Protein AF-A0A7U9R7J6-F1 (afdb_monomer_lite)

Foldseek 3Di:
DDVVCQQQALVNLVVLVVCPPPPLNVDPVSSVRGSPDHDQDADCPPQDDPDDVSNVVSRVVRVLVSCVVVVVVVVVPPDDPVVVVVNVVVVVPDDD

pLDDT: mean 83.02, std 16.12, range [28.3, 96.75]

Radius of gyration: 17.64 Å; chains: 1; bounding box: 46×27×46 Å

Structure (mmCIF, N/CA/C/O backbone):
data_AF-A0A7U9R7J6-F1
#
_entry.id   AF-A0A7U9R7J6-F1
#
loop_
_atom_site.group_PDB
_atom_site.id
_atom_site.type_symbol
_atom_site.label_atom_id
_atom_site.label_alt_id
_atom_site.label_comp_id
_atom_site.label_asym_id
_atom_site.label_entity_id
_atom_site.label_seq_id
_atom_site.pdbx_PDB_ins_code
_atom_site.Cartn_x
_atom_site.Cartn_y
_atom_site.Cartn_z
_atom_site.occupancy
_atom_site.B_iso_or_equiv
_atom_site.auth_seq_id
_atom_site.auth_comp_id
_atom_site.auth_asym_id
_atom_site.auth_atom_id
_atom_site.pdbx_PDB_model_num
ATOM 1 N N . MET A 1 1 ? 3.525 -5.195 6.039 1.00 61.00 1 MET A N 1
ATOM 2 C CA . MET A 1 1 ? 2.090 -4.888 5.904 1.00 61.00 1 MET A CA 1
ATOM 3 C C . MET A 1 1 ? 1.862 -3.556 6.596 1.00 61.00 1 MET A C 1
ATOM 5 O O . MET A 1 1 ? 2.259 -3.437 7.748 1.00 61.00 1 MET A O 1
ATOM 9 N N . SER A 1 2 ? 1.369 -2.539 5.888 1.00 87.44 2 SER A N 1
ATOM 10 C CA . SER A 1 2 ? 1.030 -1.241 6.491 1.00 87.44 2 SER A CA 1
ATOM 11 C C . SER A 1 2 ? -0.459 -1.228 6.832 1.00 87.44 2 SER A C 1
ATOM 13 O O . SER A 1 2 ? -1.265 -1.559 5.967 1.00 87.44 2 SER A O 1
ATOM 15 N N . MET A 1 3 ? -0.844 -0.837 8.053 1.00 92.12 3 MET A N 1
ATOM 16 C CA . MET A 1 3 ? -2.268 -0.720 8.416 1.00 92.12 3 MET A CA 1
ATOM 17 C C . MET A 1 3 ? -2.998 0.307 7.546 1.00 92.12 3 MET A C 1
ATOM 19 O O . MET A 1 3 ? -4.161 0.117 7.218 1.00 92.12 3 MET A O 1
ATOM 23 N N . VAL A 1 4 ? -2.289 1.342 7.087 1.00 92.31 4 VAL A N 1
ATOM 24 C CA . VAL A 1 4 ? -2.825 2.336 6.147 1.00 92.31 4 VAL A CA 1
ATOM 25 C C . VAL A 1 4 ? -3.111 1.700 4.784 1.00 92.31 4 VAL A C 1
ATOM 27 O O . VAL A 1 4 ? -4.180 1.899 4.218 1.00 92.31 4 VAL A O 1
ATOM 30 N N . GLU A 1 5 ? -2.185 0.889 4.262 1.00 93.88 5 GLU A N 1
ATOM 31 C CA . GLU A 1 5 ? -2.415 0.139 3.019 1.00 93.88 5 GLU A CA 1
ATOM 32 C C . GLU A 1 5 ? -3.589 -0.830 3.177 1.00 93.88 5 GLU A C 1
ATOM 34 O O . GLU A 1 5 ? -4.437 -0.904 2.295 1.00 93.88 5 GLU A O 1
ATOM 39 N N . CYS A 1 6 ? -3.644 -1.554 4.296 1.00 94.62 6 CYS A N 1
ATOM 40 C CA . CYS A 1 6 ? -4.694 -2.529 4.564 1.00 94.62 6 CYS A CA 1
ATOM 41 C C . CYS A 1 6 ? -6.074 -1.875 4.694 1.00 94.62 6 CYS A C 1
ATOM 43 O O . CYS A 1 6 ? -7.052 -2.421 4.194 1.00 94.62 6 CYS A O 1
ATOM 45 N N . PHE A 1 7 ? -6.149 -0.686 5.297 1.00 96.25 7 PHE A N 1
ATOM 46 C CA . PHE A 1 7 ? -7.402 0.047 5.423 1.00 96.25 7 PHE A CA 1
ATOM 47 C C . PHE A 1 7 ? -7.920 0.508 4.063 1.00 96.25 7 PHE A C 1
ATOM 49 O O . PHE A 1 7 ? -9.065 0.247 3.728 1.00 96.25 7 PHE A O 1
ATOM 56 N N . PHE A 1 8 ? -7.084 1.154 3.248 1.00 95.88 8 PHE A N 1
ATOM 57 C CA . PHE A 1 8 ? -7.556 1.761 2.003 1.00 95.88 8 PHE A CA 1
ATOM 58 C C . PHE A 1 8 ? -7.586 0.795 0.811 1.00 95.88 8 PHE A C 1
ATOM 60 O O . PHE A 1 8 ? -8.426 0.937 -0.069 1.00 95.88 8 PHE A O 1
ATOM 67 N N . SER A 1 9 ? -6.675 -0.174 0.716 1.00 94.94 9 SER A N 1
ATOM 68 C CA . SER A 1 9 ? -6.518 -0.951 -0.516 1.00 94.94 9 SER A CA 1
ATOM 69 C C . SER A 1 9 ? -7.702 -1.878 -0.771 1.00 94.94 9 SER A C 1
ATOM 71 O O . SER A 1 9 ? -8.024 -2.741 0.043 1.00 94.94 9 SER A O 1
ATOM 73 N N . ASN A 1 10 ? -8.280 -1.778 -1.969 1.00 93.75 10 ASN A N 1
ATOM 74 C CA . ASN A 1 10 ? -9.333 -2.670 -2.456 1.00 93.75 10 ASN A CA 1
ATOM 75 C C . ASN A 1 10 ? -8.986 -4.166 -2.457 1.00 93.75 10 ASN A C 1
ATOM 77 O O . ASN A 1 10 ? -9.880 -5.002 -2.556 1.00 93.75 10 ASN A O 1
ATOM 81 N N . ARG A 1 11 ? -7.709 -4.515 -2.286 1.00 92.12 11 ARG A N 1
ATOM 82 C CA . ARG A 1 11 ? -7.251 -5.889 -2.050 1.00 92.12 11 ARG A CA 1
ATOM 83 C C . ARG A 1 11 ? -7.743 -6.461 -0.714 1.00 92.12 11 ARG A C 1
ATOM 85 O O . ARG A 1 11 ? -7.712 -7.673 -0.539 1.00 92.12 11 ARG A O 1
ATOM 92 N N . TYR A 1 12 ? -8.191 -5.606 0.205 1.00 94.50 12 TYR A N 1
ATOM 93 C CA . TYR A 1 12 ? -8.676 -5.956 1.541 1.00 94.50 12 TYR A CA 1
ATOM 94 C C . TYR A 1 12 ? -10.139 -5.526 1.756 1.00 94.50 12 TYR A C 1
ATOM 96 O O . TYR A 1 12 ? -10.534 -5.258 2.884 1.00 94.50 12 TYR A O 1
ATOM 104 N N . ARG A 1 13 ? -10.950 -5.441 0.691 1.00 93.50 13 ARG A N 1
ATOM 105 C CA . ARG A 1 13 ? -12.366 -5.017 0.756 1.00 93.50 13 ARG A CA 1
ATOM 106 C C . ARG A 1 13 ? -13.209 -5.775 1.779 1.00 93.50 13 ARG A C 1
ATOM 108 O O . ARG A 1 13 ? -14.055 -5.180 2.427 1.00 93.50 13 ARG A O 1
ATOM 115 N N . ASP A 1 14 ? -12.934 -7.058 1.960 1.00 92.19 14 ASP A N 1
ATOM 116 C CA . ASP A 1 14 ? -13.696 -7.915 2.870 1.00 92.19 14 ASP A CA 1
ATOM 117 C C . ASP A 1 14 ? -12.940 -8.142 4.187 1.00 92.19 14 ASP A C 1
ATOM 119 O O . ASP A 1 14 ? -13.012 -9.219 4.767 1.00 92.19 14 ASP A O 1
ATOM 123 N N . ARG A 1 15 ? -12.134 -7.151 4.599 1.00 94.25 15 ARG A N 1
ATOM 124 C CA . ARG A 1 15 ? -11.300 -7.183 5.812 1.00 94.25 15 ARG A CA 1
ATOM 125 C C . ARG A 1 15 ? -11.669 -6.105 6.832 1.00 94.25 15 ARG A C 1
ATOM 127 O O . ARG A 1 15 ? -10.819 -5.666 7.610 1.00 94.25 15 ARG A O 1
ATOM 134 N N . GLY A 1 16 ? -12.918 -5.646 6.805 1.00 91.75 16 GLY A N 1
ATOM 135 C CA . GLY A 1 16 ? -13.434 -4.653 7.749 1.00 91.75 16 GLY A CA 1
ATOM 136 C C . GLY A 1 16 ? -13.295 -5.091 9.209 1.00 91.75 16 GLY A C 1
ATOM 137 O O . GLY A 1 16 ? -13.010 -4.262 10.071 1.00 91.75 16 GLY A O 1
ATOM 138 N N . GLU A 1 17 ? -13.363 -6.401 9.467 1.00 94.94 17 GLU A N 1
ATOM 139 C CA . GLU A 1 17 ? -13.219 -6.994 10.798 1.00 94.94 17 GLU A CA 1
ATOM 140 C C . GLU A 1 17 ? -11.880 -6.653 11.469 1.00 94.94 17 GLU A C 1
ATOM 142 O O . GLU A 1 17 ? -11.791 -6.630 12.692 1.00 94.94 17 GLU A O 1
ATOM 147 N N . LEU A 1 18 ? -10.831 -6.341 10.692 1.00 95.00 18 LEU A N 1
ATOM 148 C CA . LEU A 1 18 ? -9.518 -5.958 11.228 1.00 95.00 18 LEU A CA 1
ATOM 149 C C . LEU A 1 18 ? -9.523 -4.595 11.931 1.00 95.00 18 LEU A C 1
ATOM 151 O O . LEU A 1 18 ? -8.572 -4.278 12.648 1.00 95.00 18 LEU A O 1
ATOM 155 N N . PHE A 1 19 ? -10.552 -3.782 11.695 1.00 95.38 19 PHE A N 1
ATOM 156 C CA . PHE A 1 19 ? -10.657 -2.425 12.220 1.00 95.38 19 PHE A CA 1
ATOM 157 C C . PHE A 1 19 ? -11.760 -2.282 13.272 1.00 95.38 19 PHE A C 1
ATOM 159 O O . PHE A 1 19 ? -11.838 -1.238 13.918 1.00 95.38 19 PHE A O 1
ATOM 166 N N . GLU A 1 20 ? -12.568 -3.321 13.498 1.00 94.62 20 GLU A N 1
ATOM 167 C CA . GLU A 1 20 ? -13.577 -3.332 14.557 1.00 94.62 20 GLU A CA 1
ATOM 168 C C . GLU A 1 20 ? -12.945 -3.058 15.931 1.00 94.62 20 GLU A C 1
ATOM 170 O O . GLU A 1 20 ? -11.928 -3.640 16.308 1.00 94.62 20 GLU A O 1
ATOM 175 N N . GLY A 1 21 ? -13.540 -2.130 16.686 1.00 94.44 21 GLY A N 1
ATOM 176 C CA . GLY A 1 21 ? -13.031 -1.707 17.995 1.00 94.44 21 GLY A CA 1
ATOM 177 C C . GLY A 1 21 ? -11.888 -0.684 17.954 1.00 94.44 21 GLY A C 1
ATOM 178 O O . GLY A 1 21 ? -11.436 -0.252 19.013 1.00 94.44 21 GLY A O 1
ATOM 179 N N . LEU A 1 22 ? -11.430 -0.260 16.771 1.00 95.25 22 LEU A N 1
ATOM 180 C CA . LEU A 1 22 ? -10.539 0.892 16.619 1.00 95.25 22 LEU A CA 1
ATOM 181 C C . LEU A 1 22 ? -11.349 2.178 16.428 1.00 95.25 22 LEU A C 1
ATOM 183 O O . LEU A 1 22 ? -12.415 2.163 15.817 1.00 95.25 22 LEU A O 1
ATOM 187 N N . SER A 1 23 ? -10.791 3.315 16.846 1.00 95.81 23 SER A N 1
ATOM 188 C CA . SER A 1 23 ? -11.442 4.629 16.711 1.00 95.81 23 SER A CA 1
ATOM 189 C C . SER A 1 23 ? -11.818 4.986 15.267 1.00 95.81 23 SER A C 1
ATOM 191 O O . SER A 1 23 ? -12.837 5.621 15.025 1.00 95.81 23 SER A O 1
ATOM 193 N N . ILE A 1 24 ? -11.045 4.527 14.275 1.00 94.50 24 ILE A N 1
ATOM 194 C CA . ILE A 1 24 ? -11.352 4.740 12.850 1.00 94.50 24 ILE A CA 1
ATOM 195 C C . ILE A 1 24 ? -12.661 4.067 12.408 1.00 94.50 24 ILE A C 1
ATOM 197 O O . ILE A 1 24 ? -13.253 4.470 11.412 1.00 94.50 24 ILE A O 1
ATOM 201 N N . TRP A 1 25 ? -13.110 3.042 13.132 1.00 96.00 25 TRP A N 1
ATOM 202 C CA . TRP A 1 25 ? -14.324 2.291 12.824 1.00 96.00 25 TRP A CA 1
ATOM 203 C C . TRP A 1 25 ? -15.579 2.903 13.451 1.00 96.00 25 TRP A C 1
ATOM 205 O O . TRP A 1 25 ? -16.692 2.585 13.033 1.00 96.00 25 TRP A O 1
ATOM 215 N N . GLU A 1 26 ? -15.419 3.800 14.426 1.00 95.56 26 GLU A N 1
ATOM 216 C CA . GLU A 1 26 ? -16.534 4.489 15.084 1.00 95.56 26 GLU A CA 1
ATOM 217 C C . GLU A 1 26 ? -17.287 5.378 14.077 1.00 95.56 26 GLU A C 1
ATOM 219 O O . GLU A 1 26 ? -18.518 5.343 13.999 1.00 95.56 26 GLU A O 1
ATOM 224 N N . GLU A 1 27 ? -16.554 6.060 13.196 1.00 95.94 27 GLU A N 1
ATOM 225 C CA . GLU A 1 27 ? -17.108 6.948 12.170 1.00 95.94 27 GLU A CA 1
ATOM 226 C C . GLU A 1 27 ? -17.557 6.182 10.913 1.00 95.94 27 GLU A C 1
ATOM 228 O O . GLU A 1 27 ? -16.783 5.476 10.260 1.00 95.94 27 GLU A O 1
ATOM 233 N N . GLU A 1 28 ? -18.822 6.346 10.520 1.00 94.19 28 GLU A N 1
ATOM 234 C CA . GLU A 1 28 ? -19.394 5.663 9.347 1.00 94.19 28 GLU A CA 1
ATOM 235 C C . GLU A 1 28 ? -18.731 6.091 8.027 1.00 94.19 28 GLU A C 1
ATOM 237 O O . GLU A 1 28 ? -18.538 5.277 7.122 1.00 94.19 28 GLU A O 1
ATOM 242 N N . GLU A 1 29 ? -18.329 7.358 7.925 1.00 95.56 29 GLU A N 1
ATOM 243 C CA . GLU A 1 29 ? -17.665 7.896 6.735 1.00 95.56 29 GLU A CA 1
ATOM 244 C C . GLU A 1 29 ? -16.333 7.189 6.450 1.00 95.56 29 GLU A C 1
ATOM 246 O O . GLU A 1 29 ? -16.020 6.902 5.294 1.00 95.56 29 GLU A O 1
ATOM 251 N N . TYR A 1 30 ? -15.574 6.820 7.488 1.00 95.06 30 TYR A N 1
ATOM 252 C CA . TYR A 1 30 ? -14.330 6.071 7.310 1.00 95.06 30 TYR A CA 1
ATOM 253 C C . TYR A 1 30 ? -14.583 4.610 6.942 1.00 95.06 30 TYR A C 1
ATOM 255 O O . TYR A 1 30 ? -13.868 4.072 6.097 1.00 95.06 30 TYR A O 1
ATOM 263 N N . ARG A 1 31 ? -15.639 3.981 7.474 1.00 94.75 31 ARG A N 1
ATOM 264 C CA . ARG A 1 31 ? -16.028 2.614 7.083 1.00 94.75 31 ARG A CA 1
ATOM 265 C C . ARG A 1 31 ? -16.285 2.497 5.580 1.00 94.75 31 ARG A C 1
ATOM 267 O O . ARG A 1 31 ? -15.861 1.523 4.969 1.00 94.75 31 ARG A O 1
ATOM 274 N N . LYS A 1 32 ? -16.887 3.520 4.961 1.00 94.00 32 LYS A N 1
ATOM 275 C CA . LYS A 1 32 ? -17.124 3.573 3.503 1.00 94.00 32 LYS A CA 1
ATOM 276 C C . LYS A 1 32 ? -15.833 3.609 2.674 1.00 94.00 32 LYS A C 1
ATOM 278 O O . LYS A 1 32 ? -15.857 3.244 1.500 1.00 94.00 32 LYS A O 1
ATOM 283 N N . LEU A 1 33 ? -14.718 4.058 3.255 1.00 95.31 33 LEU A N 1
ATOM 284 C CA . LEU A 1 33 ? -13.416 4.112 2.584 1.00 95.31 33 LEU A CA 1
ATOM 285 C C . LEU A 1 33 ? -12.631 2.801 2.707 1.00 95.31 33 LEU A C 1
ATOM 287 O O . LEU A 1 33 ? -11.684 2.602 1.938 1.00 95.31 33 LEU A O 1
ATOM 291 N N . GLN A 1 34 ? -13.001 1.922 3.645 1.00 96.75 34 GLN A N 1
ATOM 292 C CA . GLN A 1 34 ? -12.280 0.677 3.878 1.00 96.75 34 GLN A CA 1
ATOM 293 C C . GLN A 1 34 ? -12.357 -0.216 2.632 1.00 96.75 34 GLN A C 1
ATOM 295 O O . GLN A 1 34 ? -13.430 -0.502 2.105 1.00 96.75 34 GLN A O 1
ATOM 300 N N . GLY A 1 35 ? -11.188 -0.581 2.106 1.00 95.62 35 GLY A N 1
ATOM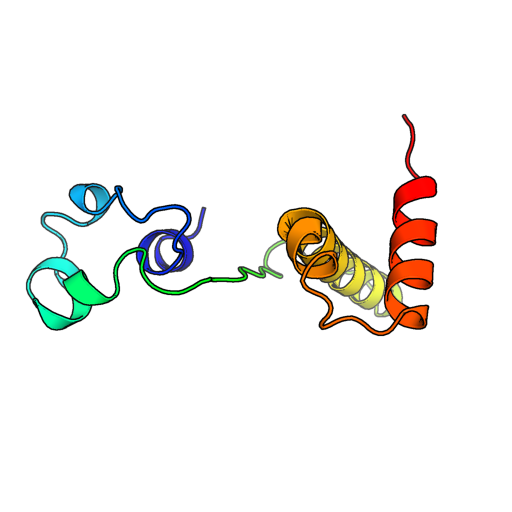 301 C CA . GLY A 1 35 ? -11.025 -1.423 0.924 1.00 95.62 35 GLY A CA 1
ATOM 302 C C . GLY A 1 35 ? -11.816 -0.971 -0.315 1.00 95.62 35 GLY A C 1
ATOM 303 O O . GLY A 1 35 ? -12.196 -1.782 -1.171 1.00 95.62 35 GLY A O 1
ATOM 304 N N . ALA A 1 36 ? -12.064 0.333 -0.435 1.00 94.94 36 ALA A N 1
ATOM 305 C CA . ALA A 1 36 ? -12.737 0.925 -1.582 1.00 94.94 36 ALA A CA 1
ATOM 306 C C . ALA A 1 36 ? -11.746 1.355 -2.685 1.00 94.94 36 ALA A C 1
ATOM 308 O O . ALA A 1 36 ? -11.890 0.872 -3.818 1.00 94.94 36 ALA A O 1
ATOM 309 N N . PRO A 1 37 ? -10.739 2.214 -2.416 1.00 92.56 37 PRO A N 1
ATOM 310 C CA . PRO A 1 37 ? -9.872 2.735 -3.467 1.00 92.56 37 PRO A CA 1
ATOM 311 C C . PRO A 1 37 ? -8.825 1.721 -3.977 1.00 92.56 37 PRO A C 1
ATOM 313 O O . PRO A 1 37 ? -8.307 0.887 -3.228 1.00 92.56 37 PRO A O 1
ATOM 316 N N . PRO A 1 38 ? -8.440 1.803 -5.264 1.00 91.50 38 PRO A N 1
ATOM 317 C CA . PRO A 1 38 ? -7.295 1.071 -5.794 1.00 91.50 38 PRO A CA 1
ATOM 318 C C . PRO A 1 38 ? -5.988 1.719 -5.308 1.00 91.50 38 PRO A C 1
ATOM 320 O O . PRO A 1 38 ? -5.572 2.763 -5.805 1.00 91.50 38 PRO A O 1
ATOM 323 N N . VAL A 1 39 ? -5.332 1.105 -4.323 1.00 93.00 39 VAL A N 1
ATOM 324 C CA . VAL A 1 39 ? -4.109 1.647 -3.703 1.00 93.00 39 VAL A CA 1
ATOM 325 C C . VAL A 1 39 ? -2.849 1.029 -4.310 1.00 93.00 39 VAL A C 1
ATOM 327 O O . VAL A 1 39 ? -2.722 -0.195 -4.380 1.00 93.00 39 VAL A O 1
ATOM 330 N N . LEU A 1 40 ? -1.882 1.882 -4.664 1.00 91.75 40 LEU A N 1
ATOM 331 C CA . LEU A 1 40 ? -0.497 1.505 -4.960 1.00 91.75 40 LEU A CA 1
ATOM 332 C C . LEU A 1 40 ? 0.391 1.880 -3.770 1.00 91.75 40 LEU A C 1
ATOM 334 O O . LEU A 1 40 ? 0.647 3.057 -3.526 1.00 91.75 40 LEU A O 1
ATOM 338 N N . PHE A 1 41 ? 0.857 0.883 -3.020 1.00 90.44 41 PHE A N 1
ATOM 339 C CA . PHE A 1 41 ? 1.715 1.108 -1.860 1.00 90.44 41 PHE A CA 1
ATOM 340 C C . PHE A 1 41 ? 3.199 1.097 -2.243 1.00 90.44 41 PHE A C 1
ATOM 342 O O . PHE A 1 41 ? 3.684 0.154 -2.870 1.00 90.44 41 PHE A O 1
ATOM 349 N N . LEU A 1 42 ? 3.924 2.134 -1.820 1.00 90.75 42 LEU A N 1
ATOM 350 C CA . LEU A 1 42 ? 5.369 2.290 -1.987 1.00 90.75 42 LEU A CA 1
ATOM 351 C C . LEU A 1 42 ? 5.997 2.543 -0.616 1.00 90.75 42 LEU A C 1
ATOM 353 O O . LEU A 1 42 ? 5.521 3.383 0.146 1.00 90.75 42 LEU A O 1
ATOM 357 N N . SER A 1 43 ? 7.082 1.836 -0.304 1.00 88.56 43 SER A N 1
ATOM 358 C CA . SER A 1 43 ? 7.837 2.052 0.929 1.00 88.56 43 SER A CA 1
ATOM 359 C C . SER A 1 43 ? 9.328 2.094 0.642 1.00 88.56 43 SER A C 1
ATOM 361 O O . SER A 1 43 ? 9.894 1.131 0.134 1.00 88.56 43 SER A O 1
ATOM 363 N N . PHE A 1 44 ? 9.962 3.195 1.041 1.00 90.12 44 PHE A N 1
ATOM 364 C CA . PHE A 1 44 ? 11.411 3.383 0.961 1.00 90.12 44 PHE A CA 1
ATOM 365 C C . PHE A 1 44 ? 12.123 3.040 2.274 1.00 90.12 44 PHE A C 1
ATOM 367 O O . PHE A 1 44 ? 13.326 3.229 2.385 1.00 90.12 44 PHE A O 1
ATOM 374 N N . ALA A 1 45 ? 11.414 2.489 3.267 1.00 88.31 45 ALA A N 1
ATOM 375 C CA . ALA A 1 45 ? 11.989 2.167 4.578 1.00 88.31 45 ALA A CA 1
ATOM 376 C C . ALA A 1 45 ? 13.140 1.144 4.509 1.00 88.31 45 ALA A C 1
ATOM 378 O O . ALA A 1 45 ? 13.943 1.042 5.432 1.00 88.31 45 ALA A O 1
ATOM 379 N N . LYS A 1 46 ? 13.211 0.369 3.420 1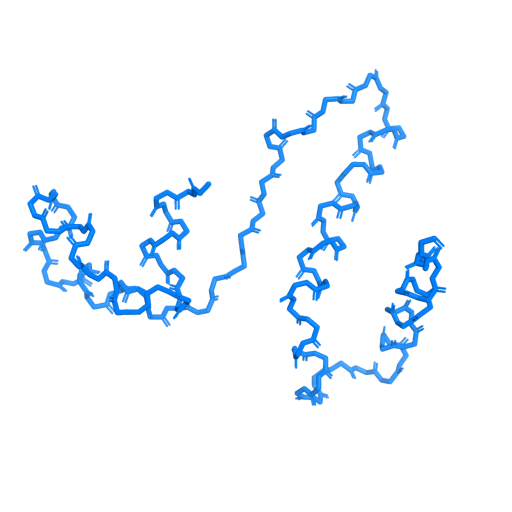.00 82.94 46 LYS A N 1
ATOM 380 C CA . LYS A 1 46 ? 14.282 -0.601 3.162 1.00 82.94 46 LYS A CA 1
ATOM 381 C C . LYS A 1 46 ? 15.481 -0.013 2.414 1.00 82.94 46 LYS A C 1
ATOM 383 O O . LYS A 1 46 ? 16.481 -0.710 2.286 1.00 82.94 46 LYS A O 1
ATOM 388 N N . VAL A 1 47 ? 15.396 1.224 1.924 1.00 88.62 47 VAL A N 1
ATOM 389 C CA . VAL A 1 47 ? 16.503 1.866 1.210 1.00 88.62 47 VAL A CA 1
ATOM 390 C C . VAL A 1 47 ? 17.582 2.227 2.225 1.00 88.62 47 VAL A C 1
ATOM 392 O O . VAL A 1 47 ? 17.376 3.073 3.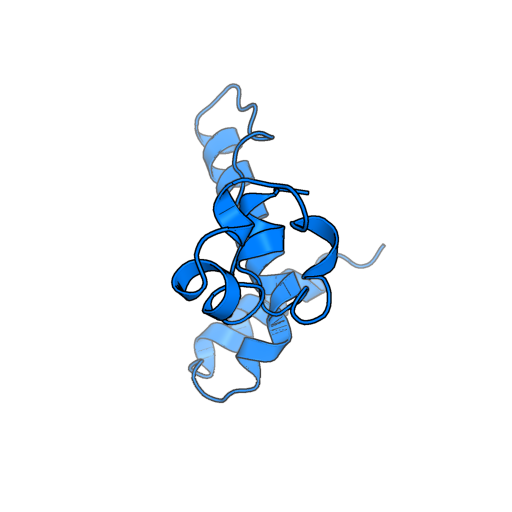093 1.00 88.62 47 VAL A O 1
ATOM 395 N N . LYS A 1 48 ? 18.726 1.555 2.124 1.00 84.81 48 LYS A N 1
ATOM 396 C CA . LYS A 1 48 ? 19.931 1.817 2.913 1.00 84.81 48 LYS A CA 1
ATOM 397 C C . LYS A 1 48 ? 21.092 1.964 1.938 1.00 84.81 48 LYS A C 1
ATOM 399 O O . LYS A 1 48 ? 21.820 1.007 1.726 1.00 84.81 48 LYS A O 1
ATOM 404 N N . ALA A 1 49 ? 21.188 3.127 1.307 1.00 86.75 49 ALA A N 1
ATOM 405 C CA . ALA A 1 49 ? 22.228 3.405 0.328 1.00 86.75 49 ALA A CA 1
ATOM 406 C C . ALA A 1 49 ? 23.411 4.127 0.978 1.00 86.75 49 ALA A C 1
ATOM 408 O O . ALA A 1 49 ? 23.211 4.998 1.830 1.00 86.75 49 ALA A O 1
ATOM 409 N N . GLN A 1 50 ? 24.623 3.754 0.584 1.00 86.38 50 GLN A N 1
ATOM 410 C CA . GLN A 1 50 ? 25.866 4.392 1.015 1.00 86.38 50 GLN A CA 1
ATOM 411 C C . GLN A 1 50 ? 26.277 5.535 0.081 1.00 86.38 50 GLN A C 1
ATOM 413 O O . GLN A 1 50 ? 26.937 6.476 0.522 1.00 86.38 50 GLN A O 1
ATOM 418 N N . ASP A 1 51 ? 25.837 5.481 -1.177 1.00 93.88 51 ASP A N 1
ATOM 419 C CA . ASP A 1 51 ? 26.082 6.493 -2.198 1.00 93.88 51 ASP A CA 1
ATOM 420 C C . ASP A 1 51 ? 24.827 6.807 -3.034 1.00 93.88 51 ASP A C 1
ATOM 422 O O . ASP A 1 51 ? 23.721 6.294 -2.814 1.00 93.88 51 ASP A O 1
ATOM 426 N N . TYR A 1 52 ? 24.989 7.750 -3.960 1.00 91.56 52 TYR A N 1
ATOM 427 C CA . TYR A 1 52 ? 23.898 8.258 -4.778 1.00 91.56 52 TYR A CA 1
ATOM 428 C C . TYR A 1 52 ? 23.431 7.234 -5.816 1.00 91.56 52 TYR A C 1
ATOM 430 O O . TYR A 1 52 ? 22.221 7.084 -6.016 1.00 91.56 52 TYR A O 1
ATOM 438 N N . GLU A 1 53 ? 24.357 6.518 -6.457 1.00 93.06 53 GLU A N 1
ATOM 439 C CA . GLU A 1 53 ? 24.031 5.485 -7.437 1.00 93.06 53 GLU A CA 1
ATOM 440 C C . GLU A 1 53 ? 23.214 4.344 -6.810 1.00 93.06 53 GLU A C 1
ATOM 442 O O . GLU A 1 53 ? 22.175 3.952 -7.351 1.00 93.06 53 GLU A O 1
ATOM 447 N N . GLU A 1 54 ? 23.615 3.855 -5.635 1.00 91.25 54 GLU A N 1
ATOM 448 C CA . GLU A 1 54 ? 22.911 2.804 -4.897 1.00 91.25 54 GLU A CA 1
ATOM 449 C C . GLU A 1 54 ? 21.507 3.259 -4.467 1.00 91.25 54 GLU A C 1
ATOM 451 O O . GLU A 1 54 ? 20.535 2.492 -4.539 1.00 91.25 54 GLU A O 1
ATOM 456 N N . MET A 1 55 ? 21.358 4.530 -4.079 1.00 92.50 55 MET A N 1
ATOM 457 C CA . MET A 1 55 ? 20.059 5.116 -3.749 1.00 92.50 55 MET A CA 1
ATOM 458 C C . MET A 1 55 ? 19.144 5.153 -4.974 1.00 92.50 55 MET A C 1
ATOM 460 O O . MET A 1 55 ? 17.989 4.721 -4.892 1.00 92.50 55 MET A O 1
ATOM 464 N N . GLN A 1 56 ? 19.649 5.644 -6.111 1.00 93.31 56 GLN A N 1
ATOM 465 C CA . GLN A 1 56 ? 18.890 5.681 -7.359 1.00 93.31 56 GLN A CA 1
ATOM 466 C C . GLN A 1 56 ? 18.439 4.279 -7.774 1.00 93.31 56 GLN A C 1
ATOM 468 O O . GLN A 1 56 ? 17.261 4.078 -8.083 1.00 93.31 56 GLN A O 1
ATOM 473 N N . PHE A 1 57 ? 19.347 3.303 -7.730 1.00 90.81 57 PHE A N 1
ATOM 474 C CA . PHE A 1 57 ? 19.044 1.919 -8.074 1.00 90.81 57 PHE A CA 1
ATOM 475 C C . PHE A 1 57 ? 17.982 1.312 -7.145 1.00 90.81 57 PHE A C 1
ATOM 477 O O . PHE A 1 57 ? 17.038 0.665 -7.609 1.00 90.81 57 PHE A O 1
ATOM 484 N N . SER A 1 58 ? 18.078 1.570 -5.840 1.00 91.44 58 SER A N 1
ATOM 485 C CA . SER A 1 58 ? 17.119 1.077 -4.845 1.00 91.44 58 SER A CA 1
ATOM 486 C C . SER A 1 58 ? 15.716 1.650 -5.061 1.00 91.44 58 SER A C 1
ATOM 488 O O . SER A 1 58 ? 14.726 0.915 -5.036 1.00 91.44 58 SER A O 1
ATOM 490 N N . ILE A 1 59 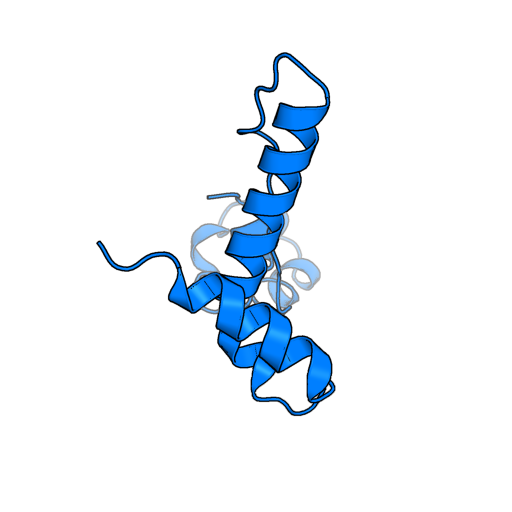? 15.615 2.956 -5.323 1.00 92.12 59 ILE A N 1
ATOM 491 C CA . ILE A 1 59 ? 14.340 3.621 -5.627 1.00 92.12 59 ILE A CA 1
ATOM 492 C C . ILE A 1 59 ? 13.746 3.063 -6.924 1.00 92.12 59 ILE A C 1
ATOM 494 O O . ILE A 1 59 ? 12.566 2.703 -6.951 1.00 92.12 59 ILE A O 1
ATOM 498 N N . ALA A 1 60 ? 14.556 2.950 -7.981 1.00 91.12 60 ALA A N 1
ATOM 499 C CA . ALA A 1 60 ? 14.123 2.398 -9.262 1.00 91.12 60 ALA A CA 1
ATOM 500 C C . ALA A 1 60 ? 13.602 0.960 -9.113 1.00 91.12 60 ALA A C 1
ATOM 502 O O . ALA A 1 60 ? 12.552 0.628 -9.663 1.00 91.12 60 ALA A O 1
ATOM 503 N N . SER A 1 61 ? 14.278 0.139 -8.307 1.00 90.31 61 SER A N 1
ATOM 504 C CA . SER A 1 61 ? 13.876 -1.241 -8.016 1.00 90.31 61 SER A CA 1
ATOM 505 C C . SER A 1 61 ? 12.524 -1.312 -7.297 1.00 90.31 61 SER A C 1
ATOM 507 O O . SER A 1 61 ? 11.650 -2.073 -7.710 1.00 90.31 61 SER A O 1
ATOM 509 N N . ILE A 1 62 ? 12.294 -0.467 -6.283 1.00 92.38 62 ILE A N 1
ATOM 510 C CA . ILE A 1 62 ? 11.006 -0.394 -5.566 1.00 92.38 62 ILE A CA 1
ATOM 511 C C . ILE A 1 62 ? 9.867 -0.008 -6.517 1.00 92.38 62 ILE A C 1
ATOM 513 O O . ILE A 1 62 ? 8.792 -0.612 -6.490 1.00 92.38 62 ILE A O 1
ATOM 517 N N . ILE A 1 63 ? 10.098 0.982 -7.383 1.00 90.81 63 ILE A N 1
ATOM 518 C CA . ILE A 1 63 ? 9.115 1.401 -8.387 1.00 90.81 63 ILE A CA 1
ATOM 519 C C . ILE A 1 63 ? 8.842 0.251 -9.364 1.00 90.81 63 ILE A C 1
ATOM 521 O O . ILE A 1 63 ? 7.681 -0.059 -9.643 1.00 90.81 63 ILE A O 1
ATOM 525 N N . PHE A 1 64 ? 9.891 -0.416 -9.851 1.00 87.31 64 PHE A N 1
ATOM 526 C CA . PHE A 1 64 ? 9.776 -1.536 -10.781 1.00 87.31 64 PHE A CA 1
ATOM 527 C C . PHE A 1 64 ? 8.973 -2.704 -10.193 1.00 87.31 64 PHE A C 1
ATOM 529 O O . PHE A 1 64 ? 8.100 -3.247 -10.870 1.00 87.31 64 PHE A O 1
ATOM 536 N N . GLU A 1 65 ? 9.179 -3.052 -8.921 1.00 88.38 65 GLU A N 1
ATOM 537 C CA . GLU A 1 65 ? 8.363 -4.057 -8.232 1.00 88.38 65 GLU A CA 1
ATOM 538 C C . GLU A 1 65 ? 6.873 -3.697 -8.205 1.00 88.38 65 GLU A C 1
ATOM 540 O O . GLU A 1 65 ? 6.024 -4.573 -8.387 1.00 88.38 65 GLU A O 1
ATOM 545 N N . VAL A 1 66 ? 6.532 -2.426 -7.970 1.00 89.50 66 VAL A N 1
ATOM 546 C CA . VAL A 1 66 ? 5.130 -1.983 -7.974 1.00 89.50 66 VAL A CA 1
ATOM 547 C C . VAL A 1 66 ? 4.529 -2.084 -9.369 1.00 89.50 66 VAL A C 1
ATOM 549 O O . VAL A 1 66 ? 3.395 -2.547 -9.495 1.00 89.50 66 VAL A O 1
ATOM 552 N N . TYR A 1 67 ? 5.279 -1.738 -10.416 1.00 85.88 67 TYR A N 1
ATOM 553 C CA . TYR A 1 67 ? 4.835 -1.965 -11.792 1.00 85.88 67 TYR A CA 1
ATOM 554 C C . TYR A 1 67 ? 4.601 -3.452 -12.081 1.00 85.88 67 TYR A C 1
ATOM 556 O O . TYR A 1 67 ? 3.556 -3.802 -12.623 1.00 85.88 67 TYR A O 1
ATOM 564 N N . GLN A 1 68 ? 5.517 -4.336 -11.673 1.00 84.12 68 GLN A N 1
ATOM 565 C CA . GLN A 1 68 ? 5.364 -5.786 -11.847 1.00 84.12 68 GLN A CA 1
ATOM 566 C C . GLN A 1 68 ? 4.140 -6.348 -11.128 1.00 84.12 68 GLN A C 1
ATOM 568 O O . GLN A 1 68 ? 3.338 -7.050 -11.740 1.00 84.12 68 GLN A O 1
ATOM 573 N N . LYS A 1 69 ? 3.932 -5.977 -9.861 1.00 86.00 69 LYS A N 1
ATOM 574 C CA . LYS A 1 69 ? 2.759 -6.397 -9.072 1.00 86.00 69 LYS A CA 1
ATOM 575 C C . LYS A 1 69 ? 1.431 -5.888 -9.640 1.00 86.00 69 LYS A C 1
ATOM 577 O O . LYS A 1 69 ? 0.379 -6.373 -9.233 1.00 86.00 69 LYS A O 1
ATOM 582 N N . ASN A 1 70 ? 1.465 -4.900 -10.532 1.00 86.75 70 ASN A N 1
ATOM 583 C CA . ASN A 1 70 ? 0.289 -4.313 -11.167 1.00 86.75 70 ASN A CA 1
ATOM 584 C C . ASN A 1 70 ? 0.373 -4.388 -12.700 1.00 86.75 70 ASN A C 1
ATOM 586 O O . ASN A 1 70 ? -0.179 -3.537 -13.395 1.00 86.75 70 ASN A O 1
ATOM 590 N N . SER A 1 71 ? 1.046 -5.414 -13.234 1.00 82.06 71 SER A N 1
ATOM 591 C CA . SER A 1 71 ? 1.221 -5.613 -14.677 1.00 82.06 71 SER A CA 1
ATOM 592 C C . SER A 1 71 ? -0.107 -5.698 -15.432 1.00 82.06 71 SER A C 1
ATOM 594 O O . SER A 1 71 ? -0.174 -5.239 -16.566 1.00 82.06 71 SER A O 1
ATOM 596 N N . PHE A 1 72 ? -1.183 -6.162 -14.786 1.00 82.31 72 PHE A N 1
ATOM 597 C CA . PHE A 1 72 ? -2.542 -6.178 -15.341 1.00 82.31 72 PHE A CA 1
ATOM 598 C C . PHE A 1 72 ? -3.037 -4.789 -15.793 1.00 82.31 72 PHE A C 1
ATOM 600 O O . PHE A 1 72 ? -3.861 -4.687 -16.700 1.00 82.31 72 PHE A O 1
ATOM 607 N N . LEU A 1 73 ? -2.516 -3.696 -15.215 1.00 81.06 73 LEU A N 1
ATOM 608 C CA . LEU A 1 73 ? -2.830 -2.333 -15.662 1.00 81.06 73 LEU A CA 1
ATOM 609 C C . LEU A 1 73 ? -2.308 -2.056 -17.080 1.00 81.06 73 LEU A C 1
ATOM 611 O O . LEU A 1 73 ? -2.840 -1.188 -17.773 1.00 81.06 73 LEU A O 1
ATOM 615 N N . MET A 1 74 ? -1.297 -2.803 -17.536 1.00 73.62 74 MET A N 1
ATOM 616 C CA . MET A 1 74 ? -0.781 -2.709 -18.901 1.00 73.62 74 MET A CA 1
ATOM 617 C C . MET A 1 74 ? -1.816 -3.180 -19.923 1.00 73.62 74 MET A C 1
ATOM 619 O O . MET A 1 74 ? -1.835 -2.674 -21.047 1.00 73.62 74 MET A O 1
ATOM 623 N N . ASP A 1 75 ? -2.713 -4.090 -19.557 1.00 72.75 75 ASP A N 1
ATOM 624 C CA . ASP A 1 75 ? -3.694 -4.661 -20.482 1.00 72.75 75 ASP A CA 1
ATOM 625 C C . ASP A 1 75 ? -4.876 -3.721 -20.747 1.00 72.75 75 ASP A C 1
ATOM 627 O O . ASP A 1 75 ? -5.491 -3.795 -21.808 1.00 72.75 75 ASP A O 1
ATOM 631 N N . GLY A 1 76 ? -5.106 -2.733 -19.875 1.00 67.88 76 GLY A N 1
ATOM 632 C CA . GLY A 1 76 ? -6.217 -1.776 -19.962 1.00 67.88 76 GLY A CA 1
ATOM 633 C C . GLY A 1 76 ? -6.147 -0.740 -21.095 1.00 67.88 76 GLY A C 1
ATOM 634 O O . GLY A 1 76 ? -6.902 0.222 -21.077 1.00 67.88 76 GLY A O 1
ATOM 635 N N . GLY A 1 77 ? -5.236 -0.868 -22.064 1.00 65.12 77 GLY A N 1
ATOM 636 C CA . GLY A 1 77 ? -5.162 0.014 -23.244 1.00 65.12 77 GLY A CA 1
ATOM 637 C C . GLY A 1 77 ? -4.607 1.431 -23.012 1.00 65.12 77 GLY A C 1
ATOM 638 O O . GLY A 1 77 ? -4.246 2.096 -23.978 1.00 65.12 77 GLY A O 1
ATOM 639 N N . TYR A 1 78 ? -4.451 1.874 -21.760 1.00 64.06 78 TYR A N 1
ATOM 640 C CA . TYR A 1 78 ? -3.930 3.206 -21.400 1.00 64.06 78 TYR A CA 1
ATOM 641 C C . TYR A 1 78 ? -2.419 3.388 -21.622 1.00 64.06 78 TYR A C 1
ATOM 643 O O . TYR A 1 78 ? -1.904 4.509 -21.603 1.00 64.06 78 TYR A O 1
ATOM 651 N N . PHE A 1 79 ? -1.685 2.296 -21.833 1.00 61.97 79 PHE A N 1
ATOM 652 C CA . PHE A 1 79 ? -0.255 2.345 -22.114 1.00 61.97 79 PHE A CA 1
ATOM 653 C C . PHE A 1 79 ? -0.002 2.313 -23.618 1.00 61.97 79 PHE A C 1
ATOM 655 O O . PHE A 1 79 ? -0.272 1.314 -24.289 1.00 61.97 79 PHE A O 1
ATOM 662 N N . GLU A 1 80 ? 0.580 3.398 -24.138 1.00 61.69 80 GLU A N 1
ATOM 663 C CA . GLU A 1 80 ? 1.095 3.443 -25.506 1.00 61.69 80 GLU A CA 1
ATOM 664 C C . GLU A 1 80 ? 2.027 2.260 -25.780 1.00 61.69 80 GLU A C 1
ATOM 666 O O . GLU A 1 80 ? 2.845 1.859 -24.945 1.00 61.69 80 GLU A O 1
ATOM 671 N N . ARG A 1 81 ? 1.930 1.731 -27.003 1.00 56.22 81 ARG A N 1
ATOM 672 C CA . ARG A 1 81 ? 2.618 0.520 -27.479 1.00 56.22 81 ARG A CA 1
ATOM 673 C C . ARG A 1 81 ? 4.135 0.526 -27.203 1.00 56.22 81 ARG A C 1
ATOM 675 O O . ARG A 1 81 ? 4.722 -0.537 -27.018 1.00 56.22 81 ARG A O 1
ATOM 682 N N . ASN A 1 82 ? 4.758 1.707 -27.122 1.00 56.69 82 ASN A N 1
ATOM 683 C CA . ASN A 1 82 ? 6.184 1.879 -26.829 1.00 56.69 82 ASN A CA 1
ATOM 684 C C . ASN A 1 82 ? 6.547 1.670 -25.346 1.00 56.69 82 ASN A C 1
ATOM 686 O O . ASN A 1 82 ? 7.606 1.110 -25.071 1.00 56.69 82 ASN A O 1
ATOM 690 N N . ARG A 1 83 ? 5.670 2.021 -24.390 1.00 56.94 83 ARG A N 1
ATOM 691 C CA . ARG A 1 83 ? 5.906 1.782 -22.949 1.00 56.94 83 ARG A CA 1
ATOM 692 C C . ARG A 1 83 ? 5.805 0.300 -22.582 1.00 56.94 83 ARG A C 1
ATOM 694 O O . ARG A 1 83 ? 6.614 -0.183 -21.794 1.00 56.94 83 ARG A O 1
ATOM 701 N N . LYS A 1 84 ? 4.900 -0.448 -23.229 1.00 58.97 84 LYS A N 1
ATOM 702 C CA . LYS A 1 84 ? 4.786 -1.910 -23.052 1.00 58.97 84 LYS A CA 1
ATOM 703 C C . LYS A 1 84 ? 6.074 -2.654 -23.430 1.00 58.97 84 LYS A C 1
ATOM 705 O O . LYS A 1 84 ? 6.472 -3.572 -22.724 1.00 58.97 84 LYS A O 1
ATOM 710 N N . LYS A 1 85 ? 6.751 -2.226 -24.507 1.00 59.44 85 LYS A N 1
ATOM 711 C CA . LYS A 1 85 ? 8.011 -2.833 -24.985 1.00 59.44 85 LYS A CA 1
ATOM 712 C C . LYS A 1 85 ? 9.188 -2.637 -24.025 1.00 59.44 85 LYS A C 1
ATOM 714 O O . LYS A 1 85 ? 10.051 -3.505 -23.947 1.00 59.44 85 LYS A O 1
ATOM 719 N N . VAL A 1 86 ? 9.256 -1.497 -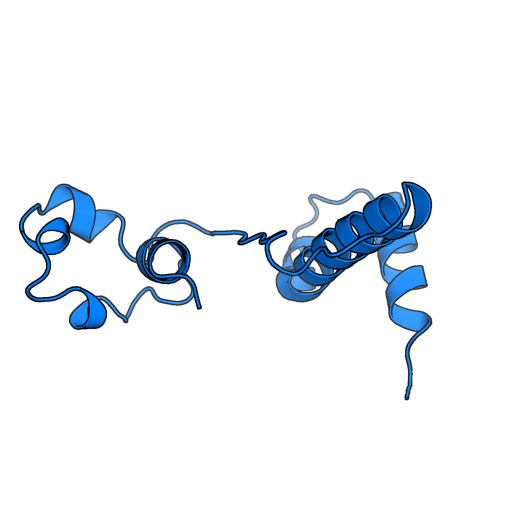23.335 1.00 61.06 86 VAL A N 1
A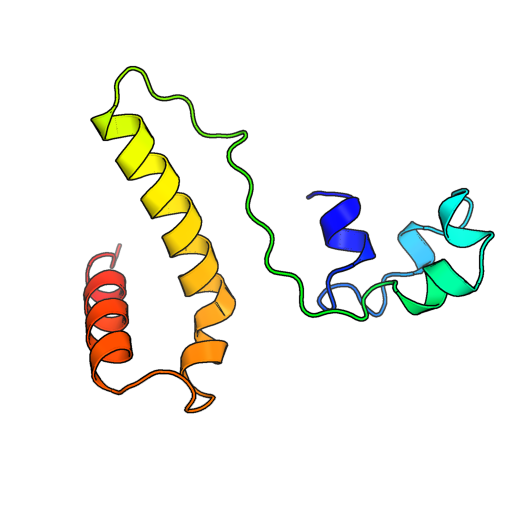TOM 720 C CA . VAL A 1 86 ? 10.304 -1.233 -22.330 1.00 61.06 86 VAL A CA 1
ATOM 721 C C . VAL A 1 86 ? 10.085 -2.116 -21.104 1.00 61.06 86 VAL A C 1
ATOM 723 O O . VAL A 1 86 ? 11.020 -2.745 -20.620 1.00 61.06 86 VAL A O 1
ATOM 726 N N . PHE A 1 87 ? 8.832 -2.234 -20.663 1.00 60.62 87 PHE A N 1
ATOM 727 C CA . PHE A 1 87 ? 8.466 -3.077 -19.531 1.00 60.62 87 PHE A CA 1
ATOM 728 C C . PHE A 1 87 ? 8.742 -4.568 -19.794 1.00 60.62 87 PHE A C 1
ATOM 730 O O . PHE A 1 87 ? 9.402 -5.217 -18.987 1.00 60.62 87 PHE A O 1
ATOM 737 N N . SER A 1 88 ? 8.340 -5.090 -20.962 1.00 61.91 88 SER A N 1
ATOM 738 C CA . SER A 1 88 ? 8.546 -6.502 -21.322 1.00 61.91 88 SER A CA 1
ATOM 739 C C . SER A 1 88 ? 10.021 -6.899 -21.459 1.00 61.91 88 SER A C 1
ATOM 741 O O . SER A 1 88 ? 10.370 -8.056 -21.247 1.00 61.91 88 SER A O 1
ATOM 743 N N . LYS A 1 89 ? 10.904 -5.957 -21.823 1.00 60.09 89 LYS A N 1
ATOM 744 C CA . LYS A 1 89 ? 12.351 -6.210 -21.918 1.00 60.09 89 LYS A CA 1
ATOM 745 C C . LYS A 1 89 ? 13.015 -6.357 -20.548 1.00 60.09 89 LYS A C 1
ATOM 747 O O . LYS A 1 89 ? 13.971 -7.112 -20.438 1.00 60.09 89 LYS A O 1
ATOM 752 N N . HIS A 1 90 ? 12.514 -5.670 -19.522 1.00 54.75 90 HIS A N 1
ATOM 753 C CA . HIS A 1 90 ? 13.058 -5.774 -18.165 1.00 54.75 90 HIS A CA 1
ATOM 754 C C . HIS A 1 90 ? 12.549 -6.998 -17.396 1.00 54.75 90 HIS A C 1
ATOM 756 O O . HIS A 1 90 ? 13.258 -7.492 -16.527 1.00 54.75 90 HIS A O 1
ATOM 762 N N . THR A 1 91 ? 11.373 -7.536 -17.729 1.00 55.34 91 THR A N 1
ATOM 763 C CA . THR A 1 91 ? 10.868 -8.785 -17.126 1.00 55.34 91 THR A CA 1
ATOM 764 C C . THR A 1 91 ? 11.501 -10.047 -17.721 1.00 55.34 91 THR A C 1
ATOM 766 O O . THR A 1 91 ? 11.530 -11.072 -17.057 1.00 55.34 91 THR A O 1
ATOM 769 N N . ALA A 1 92 ? 12.040 -9.986 -18.944 1.00 50.75 92 ALA A N 1
ATOM 770 C CA . ALA A 1 92 ? 12.683 -11.124 -19.616 1.00 50.75 92 ALA A CA 1
ATOM 771 C C . ALA A 1 92 ? 14.155 -11.364 -19.199 1.00 50.75 92 ALA A C 1
ATOM 773 O O . ALA A 1 92 ? 14.808 -12.237 -19.758 1.00 50.75 92 ALA A O 1
ATOM 774 N N . GLY A 1 93 ? 14.694 -10.571 -18.263 1.00 42.91 93 GLY A N 1
ATOM 775 C CA . GLY A 1 93 ? 16.092 -10.649 -17.811 1.00 42.91 93 GLY A CA 1
ATOM 776 C C . GLY A 1 93 ? 16.315 -11.339 -16.461 1.00 42.91 93 GLY A C 1
ATOM 777 O O . GLY A 1 93 ? 17.447 -11.358 -15.999 1.00 42.91 93 GLY A O 1
ATOM 778 N N . ASN A 1 94 ? 15.265 -11.878 -15.834 1.00 40.97 94 ASN A N 1
ATOM 779 C CA . ASN A 1 94 ? 15.342 -12.664 -14.599 1.00 40.97 94 ASN A CA 1
ATOM 780 C C . ASN A 1 94 ? 14.539 -13.961 -14.787 1.00 40.97 94 ASN A C 1
ATOM 782 O O . ASN A 1 94 ? 13.395 -14.061 -14.346 1.00 40.97 94 ASN A O 1
ATOM 786 N N . GLU A 1 95 ? 15.135 -14.941 -15.461 1.00 28.30 95 GLU A N 1
ATOM 787 C CA . GLU A 1 95 ? 14.812 -16.354 -15.229 1.00 28.30 95 GLU A CA 1
ATOM 788 C C . GLU A 1 95 ? 15.860 -16.923 -14.247 1.00 28.30 95 GLU A C 1
ATOM 790 O O . GLU A 1 95 ? 16.992 -16.432 -14.255 1.00 28.30 95 GLU A O 1
ATOM 795 N N . PRO A 1 96 ? 15.472 -17.850 -13.346 1.00 39.44 96 PRO A N 1
ATOM 796 C CA . PRO A 1 96 ? 16.316 -18.354 -12.255 1.00 39.44 96 PRO A CA 1
ATOM 797 C C . PRO A 1 96 ? 17.585 -19.086 -12.710 1.00 39.44 96 PRO A C 1
ATOM 799 O O . PRO A 1 96 ? 17.579 -19.681 -13.811 1.00 39.44 96 PRO A O 1
#

Secondary structure (DSSP, 8-state):
--HHHHHH-GGGTT-GGGTTTSHHHHSHHHHTTTT-S-------TT---SSHHHHHHHHHHHHHHHHHHTGGGGTTS-S-HHHHHHHHHHHTT---

Sequence (96 aa):
MSMVECFFSNRYRDRGELFEGLSIWEEEEYRKLQGAPPVLFLSFAKVKAQDYEEMQFSIASIIFEVYQKNSFLMDGGYFERNRKKVFSKHTAGNEP